Protein AF-A0A2W7QQF4-F1 (afdb_monomer)

Nearest PDB structures (foldseek):
  4f11-assembly1_A  TM=5.436E-01  e=3.185E+00  Homo sapiens
  4mrm-assembly1_B  TM=5.425E-01  e=3.978E+00  Homo sapiens
  7c7q-assembly1_B  TM=5.116E-01  e=3.013E+00  Homo sapiens
  4ms4-assembly1_B  TM=4.215E-01  e=3.185E+00  Homo sapiens
  4f12-assembly1_A  TM=4.290E-01  e=4.699E+00  Homo sapiens

Secondary structure (DSSP, 8-state):
-----EEEEEEEES-------SSPPPEEEEETTEEEEE--SS-----TT-EEEEEEEEETTEEEEEEEEETTTTEEEE-TT-GGGGGTS-------

Sequence (96 aa):
MSVKVSTLDGRAKGVHQSQSASGGKPLAFRIGKTPVSISLDRPIIIEEDDMVVVAGGMNNGVFQARAYRNNTRDVWDAGSGWSLVLLAIPLIPLFG

pLDDT: mean 79.25, std 17.05, range [36.69, 95.19]

Foldseek 3Di:
DDFPKDKDWAWWAPWDAFADDPVTDWTWTDGVPAIETEDAPDHDDHDGRFTKMFMADDDPRHGYGQWMAGPVVRDIDGHPPCPVVVVVPDPPPPPD

Mean predicted aligned error: 7.5 Å

Structure (mmCIF, N/CA/C/O backbone):
data_AF-A0A2W7QQF4-F1
#
_entry.id   AF-A0A2W7QQF4-F1
#
loop_
_atom_site.group_PDB
_atom_site.id
_atom_site.type_symbol
_atom_site.label_atom_id
_atom_site.label_alt_id
_atom_site.label_comp_id
_atom_site.label_asym_id
_atom_site.label_entity_id
_atom_site.label_seq_id
_atom_site.pdbx_PDB_ins_code
_atom_site.Cartn_x
_atom_site.Cartn_y
_atom_site.Cartn_z
_atom_site.occupancy
_atom_site.B_iso_or_equiv
_atom_site.auth_seq_id
_atom_site.auth_comp_id
_atom_site.auth_asym_id
_atom_site.auth_atom_id
_atom_site.pdbx_PDB_model_num
ATOM 1 N N . MET A 1 1 ? 21.023 -3.446 14.932 1.00 39.56 1 MET A N 1
ATOM 2 C CA . MET A 1 1 ? 19.718 -2.777 15.131 1.00 39.56 1 MET A CA 1
ATOM 3 C C . MET A 1 1 ? 18.699 -3.539 14.294 1.00 39.56 1 MET A C 1
ATOM 5 O O . MET A 1 1 ? 18.809 -3.507 13.077 1.00 39.56 1 MET A O 1
ATOM 9 N N . SER A 1 2 ? 17.810 -4.325 14.906 1.00 46.25 2 SER A N 1
ATOM 10 C CA . SER A 1 2 ? 16.847 -5.145 14.154 1.00 46.25 2 SER A CA 1
ATOM 11 C C . SER A 1 2 ? 15.664 -4.285 13.718 1.00 46.25 2 SER A C 1
ATOM 13 O O . SER A 1 2 ? 14.925 -3.780 14.560 1.00 46.25 2 SER A O 1
ATOM 15 N N . VAL A 1 3 ? 15.487 -4.095 12.410 1.00 52.22 3 VAL A N 1
ATOM 16 C CA . VAL A 1 3 ? 14.285 -3.454 11.863 1.00 52.22 3 VAL A CA 1
ATOM 17 C C . VAL A 1 3 ? 13.138 -4.451 12.003 1.00 52.22 3 VAL A C 1
ATOM 19 O O . VAL A 1 3 ? 13.119 -5.474 11.325 1.00 52.22 3 VAL A O 1
ATOM 22 N N . LYS A 1 4 ? 12.189 -4.186 12.907 1.00 66.50 4 LYS A N 1
ATOM 23 C CA . LYS A 1 4 ? 10.966 -4.989 13.010 1.00 66.50 4 LYS A CA 1
ATOM 24 C C . LYS A 1 4 ? 10.065 -4.639 11.827 1.00 66.50 4 LYS A C 1
ATOM 26 O O . LYS A 1 4 ? 9.319 -3.665 11.878 1.00 66.50 4 LYS A O 1
ATOM 31 N N . VAL A 1 5 ? 10.185 -5.403 10.746 1.00 72.38 5 VAL A N 1
ATOM 32 C CA . VAL A 1 5 ? 9.316 -5.279 9.571 1.00 72.38 5 VAL A CA 1
ATOM 33 C C . VAL A 1 5 ? 7.934 -5.812 9.938 1.00 72.38 5 VAL A C 1
ATOM 35 O O . VAL A 1 5 ? 7.813 -6.917 10.458 1.00 72.38 5 VAL A O 1
ATOM 38 N N . SER A 1 6 ? 6.902 -5.006 9.705 1.00 84.56 6 SER A N 1
ATOM 39 C CA . SER A 1 6 ? 5.498 -5.400 9.851 1.00 84.56 6 SER A CA 1
ATOM 40 C C . SER A 1 6 ? 4.806 -5.304 8.497 1.00 84.56 6 SER A C 1
ATOM 42 O O . SER A 1 6 ? 5.215 -4.503 7.651 1.00 84.56 6 SER A O 1
ATOM 44 N N . THR A 1 7 ? 3.758 -6.094 8.297 1.00 86.69 7 THR A N 1
ATOM 45 C CA . THR A 1 7 ? 2.887 -6.018 7.121 1.00 86.69 7 THR A CA 1
ATOM 46 C C . THR A 1 7 ? 1.500 -5.528 7.518 1.00 86.69 7 THR A C 1
ATOM 48 O O . THR A 1 7 ? 1.074 -5.691 8.662 1.00 86.69 7 THR A O 1
ATOM 51 N N . LEU A 1 8 ? 0.813 -4.897 6.572 1.00 87.19 8 LEU A N 1
ATOM 52 C CA . LEU A 1 8 ? -0.583 -4.502 6.688 1.00 87.19 8 LEU A CA 1
ATOM 53 C C . LEU A 1 8 ? -1.268 -4.801 5.356 1.00 87.19 8 LEU A C 1
ATOM 55 O O . LEU A 1 8 ? -0.763 -4.404 4.307 1.00 87.19 8 LEU A O 1
ATOM 59 N N . ASP A 1 9 ? -2.399 -5.491 5.399 1.00 90.62 9 ASP A N 1
ATOM 60 C CA . ASP A 1 9 ? -3.150 -5.915 4.223 1.00 90.62 9 ASP A CA 1
ATOM 61 C C . ASP A 1 9 ? -4.627 -5.530 4.315 1.00 90.62 9 ASP A C 1
ATOM 63 O O . ASP A 1 9 ? -5.203 -5.394 5.397 1.00 90.62 9 ASP A O 1
ATOM 67 N N . GLY A 1 10 ? -5.235 -5.302 3.155 1.00 91.94 10 GLY A N 1
ATOM 68 C CA . GLY A 1 10 ? -6.662 -5.049 3.029 1.00 91.94 10 GLY A CA 1
ATOM 69 C C . GLY A 1 10 ? -6.986 -4.141 1.852 1.00 91.94 10 GLY A C 1
ATOM 70 O O . GLY A 1 10 ? -6.167 -3.925 0.959 1.00 91.94 10 GLY A O 1
ATOM 71 N N . ARG A 1 11 ? -8.211 -3.611 1.846 1.00 92.50 11 ARG A N 1
ATOM 72 C CA . ARG A 1 11 ? -8.673 -2.714 0.784 1.00 92.50 11 ARG A CA 1
ATOM 73 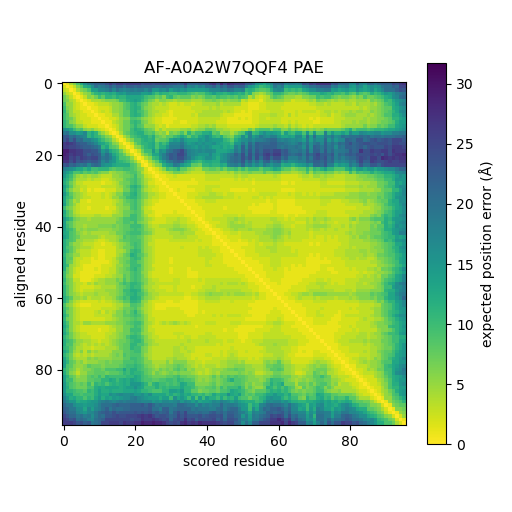C C . ARG A 1 11 ? -8.253 -1.276 1.033 1.00 92.50 11 ARG A C 1
ATOM 75 O O . ARG A 1 11 ? -8.463 -0.751 2.131 1.00 92.50 11 ARG A O 1
ATOM 82 N N . ALA A 1 12 ? -7.713 -0.647 -0.003 1.00 90.81 12 ALA A N 1
ATOM 83 C CA . ALA A 1 12 ? -7.387 0.767 0.005 1.00 90.81 12 ALA A CA 1
ATOM 84 C C . ALA A 1 12 ? -8.660 1.629 0.058 1.00 90.81 12 ALA A C 1
ATOM 86 O O . ALA A 1 12 ? -9.637 1.382 -0.651 1.00 90.81 12 ALA A O 1
ATOM 87 N N . LYS A 1 13 ? -8.651 2.660 0.907 1.00 92.62 13 LYS A N 1
ATOM 88 C CA . LYS A 1 13 ? -9.738 3.637 1.057 1.00 92.62 13 LYS A CA 1
ATOM 89 C C . LYS A 1 13 ? -9.207 5.064 1.108 1.00 92.62 13 LYS A C 1
ATOM 91 O O . LYS A 1 13 ? -8.126 5.301 1.649 1.00 92.62 13 LYS A O 1
ATOM 96 N N . GLY A 1 14 ? -9.997 6.009 0.590 1.00 84.31 14 GLY A N 1
ATOM 97 C CA . GLY A 1 14 ? -9.672 7.441 0.607 1.00 84.31 14 GLY A CA 1
ATOM 98 C C . GLY A 1 14 ? -8.405 7.776 -0.178 1.00 84.31 14 GLY A C 1
ATOM 99 O O . GLY A 1 14 ? -7.577 8.552 0.294 1.00 84.31 14 GLY A O 1
ATOM 100 N N . VAL A 1 15 ? -8.211 7.126 -1.329 1.00 76.56 15 VAL A N 1
ATOM 101 C CA . VAL A 1 15 ? -7.001 7.298 -2.132 1.00 76.56 15 VAL A CA 1
ATOM 102 C C . VAL A 1 15 ? -7.066 8.624 -2.885 1.00 76.56 15 VAL A C 1
ATOM 104 O O . VAL A 1 15 ? -7.916 8.819 -3.749 1.00 76.56 15 VAL A O 1
ATOM 107 N N . HIS A 1 16 ? -6.134 9.526 -2.588 1.00 64.25 16 HIS A N 1
ATOM 108 C CA . HIS A 1 16 ? -5.898 10.726 -3.386 1.00 64.25 16 HIS A CA 1
ATOM 109 C C . HIS A 1 16 ? -4.687 10.449 -4.285 1.00 64.25 16 HIS A C 1
ATOM 111 O O . HIS A 1 16 ? -3.562 10.410 -3.793 1.00 64.25 16 HIS A O 1
ATOM 117 N N . GLN A 1 17 ? -4.910 10.184 -5.577 1.00 55.09 17 GLN A N 1
ATOM 118 C CA . GLN A 1 17 ? -3.848 9.823 -6.528 1.00 55.09 17 GLN A CA 1
ATOM 119 C C . GLN A 1 17 ? -2.677 10.821 -6.481 1.00 55.09 17 GLN A C 1
ATOM 121 O O . GLN A 1 17 ? -2.853 12.011 -6.735 1.00 55.09 17 GLN A O 1
ATOM 126 N N . SER A 1 18 ? -1.464 10.327 -6.223 1.00 51.88 18 SER A N 1
ATOM 127 C CA . SER A 1 18 ? -0.224 11.061 -6.478 1.00 51.88 18 SER A CA 1
ATOM 128 C C . SER A 1 18 ? 0.443 10.487 -7.727 1.00 51.88 18 SER A C 1
ATOM 130 O O . SER A 1 18 ? 1.091 9.442 -7.675 1.00 51.88 18 SER A O 1
ATOM 132 N N . GLN A 1 19 ? 0.291 11.166 -8.863 1.00 48.69 19 GLN A N 1
ATOM 133 C CA . GLN A 1 19 ? 1.144 10.928 -10.028 1.00 48.69 19 GLN A CA 1
ATOM 134 C C . GLN A 1 19 ? 2.558 11.414 -9.671 1.00 48.69 19 GLN A C 1
ATOM 136 O O . GLN A 1 19 ? 2.752 12.586 -9.353 1.00 48.69 19 GLN A O 1
ATOM 141 N N . SER A 1 20 ? 3.533 10.504 -9.625 1.00 46.81 20 SER A N 1
ATOM 142 C CA . SER A 1 20 ? 4.900 10.844 -9.218 1.00 46.81 20 SER A CA 1
ATOM 143 C C . SER A 1 20 ? 5.588 11.666 -10.309 1.00 46.81 20 SER A C 1
ATOM 145 O O . SER A 1 20 ? 5.818 11.179 -11.414 1.00 46.81 20 SER A O 1
ATOM 147 N N . ALA A 1 21 ? 5.933 12.909 -9.979 1.00 38.31 21 ALA A N 1
ATOM 148 C CA . ALA A 1 21 ? 6.998 13.650 -10.635 1.00 38.31 21 ALA A CA 1
ATOM 149 C C . ALA A 1 21 ? 8.140 13.794 -9.620 1.00 38.31 21 ALA A C 1
ATOM 151 O O . ALA A 1 21 ? 7.898 14.084 -8.447 1.00 38.31 21 ALA A O 1
ATOM 152 N N . SER A 1 22 ? 9.362 13.526 -10.080 1.00 41.50 22 SER A N 1
ATOM 153 C CA . SER A 1 22 ? 10.647 13.616 -9.370 1.00 41.50 22 SER A CA 1
ATOM 154 C C . SER A 1 22 ? 10.631 14.553 -8.148 1.00 41.50 22 SER A C 1
ATOM 156 O O . SER A 1 22 ? 10.547 15.771 -8.303 1.00 41.50 22 SER A O 1
ATOM 158 N N . GLY A 1 23 ? 10.715 13.973 -6.943 1.00 52.50 23 GLY A N 1
ATOM 159 C CA . GLY A 1 23 ? 10.545 14.671 -5.653 1.00 52.50 23 GLY A CA 1
ATOM 160 C C . GLY A 1 23 ? 9.253 14.315 -4.894 1.00 52.50 23 GLY A C 1
ATOM 161 O O . GLY A 1 23 ? 8.830 15.072 -4.022 1.00 52.50 23 GLY A O 1
ATOM 162 N N . GLY A 1 24 ? 8.616 13.194 -5.256 1.00 55.31 24 GLY A N 1
ATOM 163 C CA . GLY A 1 24 ? 7.232 12.831 -4.940 1.00 55.31 24 GLY A CA 1
ATOM 164 C C . GLY A 1 24 ? 6.823 12.943 -3.470 1.00 55.31 24 GLY A C 1
ATOM 165 O O . GLY A 1 24 ? 7.429 12.356 -2.574 1.00 55.31 24 GLY A O 1
ATOM 166 N N . LYS A 1 25 ? 5.726 13.672 -3.236 1.00 66.75 25 LYS A N 1
ATOM 167 C CA . LYS A 1 25 ? 4.992 13.642 -1.966 1.00 66.75 25 LYS A CA 1
ATOM 168 C C . LYS A 1 25 ? 4.545 12.200 -1.680 1.00 66.75 25 LYS A C 1
ATOM 170 O O . LYS A 1 25 ? 4.125 11.524 -2.620 1.00 66.75 25 LYS A O 1
ATOM 175 N N . PRO A 1 26 ? 4.596 11.737 -0.420 1.00 78.69 26 PRO A N 1
ATOM 176 C CA . PRO A 1 26 ? 4.098 10.412 -0.074 1.00 78.69 26 PRO A CA 1
ATOM 177 C C . PRO A 1 26 ? 2.619 10.278 -0.456 1.00 78.69 26 PRO A C 1
ATOM 179 O O . PRO A 1 26 ? 1.820 11.180 -0.187 1.00 78.69 26 PRO A O 1
ATOM 182 N N . LEU A 1 27 ? 2.259 9.147 -1.062 1.00 86.69 27 LEU A N 1
AT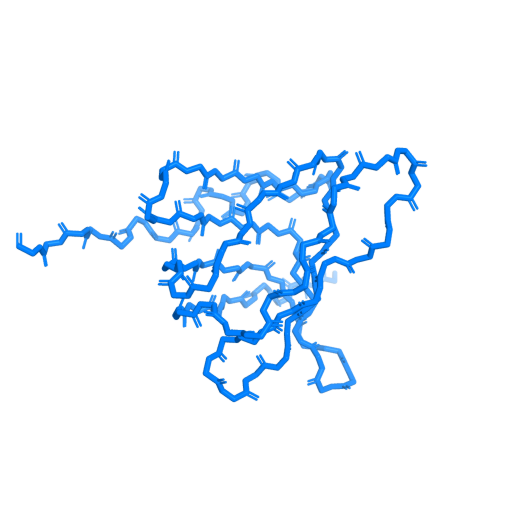OM 183 C CA . LEU A 1 27 ? 0.869 8.776 -1.301 1.00 86.69 27 LEU A CA 1
ATOM 184 C C . LEU A 1 27 ? 0.250 8.378 0.039 1.00 86.69 27 LEU A C 1
ATOM 186 O O . LEU A 1 27 ? 0.783 7.519 0.745 1.00 86.69 27 LEU A O 1
ATOM 190 N N . ALA A 1 28 ? -0.885 8.982 0.378 1.00 90.69 28 ALA A N 1
ATOM 191 C CA . ALA A 1 28 ? -1.621 8.679 1.596 1.00 90.69 28 ALA A CA 1
ATOM 192 C C . ALA A 1 28 ? -2.957 8.003 1.272 1.00 90.69 28 ALA A C 1
ATOM 194 O O . ALA A 1 28 ? -3.682 8.430 0.375 1.00 90.69 28 ALA A O 1
ATOM 195 N N . PHE A 1 29 ? -3.279 6.952 2.018 1.00 92.81 29 PHE A N 1
ATOM 196 C CA . PHE A 1 29 ? -4.543 6.220 1.929 1.00 92.81 29 PHE A CA 1
ATOM 197 C C . PHE A 1 29 ? -4.818 5.495 3.251 1.00 92.81 29 PHE A C 1
ATOM 199 O O . PHE A 1 29 ? -4.092 5.667 4.232 1.00 92.81 29 PHE A O 1
ATOM 206 N N . ARG A 1 30 ? -5.882 4.695 3.323 1.00 94.50 30 ARG A N 1
ATOM 207 C CA . ARG A 1 30 ? -6.197 3.872 4.499 1.00 94.50 30 ARG A CA 1
ATOM 208 C C . ARG A 1 30 ? -6.336 2.406 4.124 1.00 94.50 30 ARG A C 1
ATOM 210 O O . ARG A 1 30 ? -6.893 2.099 3.076 1.00 94.50 30 ARG A O 1
ATOM 217 N N . ILE A 1 31 ? -5.902 1.526 5.021 1.00 94.00 31 ILE A N 1
ATOM 218 C CA . ILE A 1 31 ? -6.257 0.103 5.021 1.00 94.00 31 ILE A CA 1
ATOM 219 C C . ILE A 1 31 ? -7.047 -0.154 6.302 1.00 94.00 31 ILE A C 1
ATOM 221 O O . ILE A 1 31 ? -6.536 0.017 7.414 1.00 94.00 31 ILE A O 1
ATOM 225 N N . GLY A 1 32 ? -8.331 -0.484 6.158 1.00 91.56 32 GLY A N 1
ATOM 226 C CA . GLY A 1 32 ? -9.259 -0.501 7.288 1.00 91.56 32 GLY A CA 1
ATOM 227 C C . GLY A 1 32 ? -9.276 0.852 8.014 1.00 91.56 32 GLY A C 1
ATOM 228 O O . GLY A 1 32 ? -9.542 1.897 7.419 1.00 91.56 32 GLY A O 1
ATOM 229 N N . LYS A 1 33 ? -8.969 0.853 9.316 1.00 92.88 33 LYS A N 1
ATOM 230 C CA . LYS A 1 33 ? -8.884 2.084 10.125 1.00 92.88 33 LYS A CA 1
ATOM 231 C C . LYS A 1 33 ? -7.482 2.698 10.155 1.00 92.88 33 LYS A C 1
ATOM 233 O O . LYS A 1 33 ? -7.343 3.795 10.691 1.00 92.88 33 LYS A O 1
ATOM 238 N N . THR A 1 34 ? -6.476 2.053 9.575 1.00 95.00 34 THR A N 1
ATOM 239 C CA . THR A 1 34 ? -5.076 2.471 9.681 1.00 95.00 34 THR A CA 1
ATOM 240 C C . THR A 1 34 ? -4.711 3.424 8.544 1.00 95.00 34 THR A C 1
ATOM 242 O O . THR A 1 34 ? -4.836 3.035 7.381 1.00 95.00 34 THR A O 1
ATOM 245 N N . PRO A 1 35 ? -4.266 4.660 8.832 1.00 95.19 35 PRO A N 1
ATOM 246 C CA . PRO A 1 35 ? -3.704 5.530 7.810 1.00 95.19 35 PRO A CA 1
ATOM 247 C C . PRO A 1 35 ? -2.336 5.001 7.368 1.00 95.19 35 PRO A C 1
ATOM 249 O O . PRO A 1 35 ? -1.495 4.635 8.192 1.00 95.19 35 PRO A O 1
ATOM 252 N N . VAL A 1 36 ? -2.123 4.976 6.060 1.00 93.94 36 VAL A N 1
ATOM 253 C CA . VAL A 1 36 ? -0.912 4.499 5.399 1.00 93.94 36 VAL A CA 1
ATOM 254 C C . VAL A 1 36 ? -0.321 5.645 4.596 1.00 93.94 36 VAL A C 1
ATOM 256 O O . VAL A 1 36 ? -1.035 6.350 3.887 1.00 93.94 36 VAL A O 1
ATOM 259 N N . SER A 1 37 ? 0.989 5.816 4.715 1.00 93.12 37 SER A N 1
ATOM 260 C CA . SER A 1 37 ? 1.793 6.725 3.907 1.00 93.12 37 SER A CA 1
ATOM 261 C C . SER A 1 37 ? 2.854 5.892 3.206 1.00 93.12 37 SER A C 1
ATOM 263 O O . SER A 1 37 ? 3.606 5.173 3.865 1.00 93.12 37 SER A O 1
ATOM 265 N N . ILE A 1 38 ? 2.896 5.956 1.879 1.00 89.50 38 ILE A N 1
ATOM 266 C CA . ILE A 1 38 ? 3.860 5.222 1.068 1.00 89.50 38 ILE A CA 1
ATOM 267 C C . ILE A 1 38 ? 4.669 6.181 0.201 1.00 89.50 38 ILE A C 1
ATOM 269 O O . ILE A 1 38 ? 4.128 7.073 -0.450 1.00 89.50 38 ILE A O 1
ATOM 273 N N . SER A 1 39 ? 5.984 5.991 0.205 1.00 85.12 39 SER A N 1
ATOM 274 C CA . SER A 1 39 ? 6.915 6.726 -0.644 1.00 85.12 39 SER A CA 1
ATOM 275 C C . SER A 1 39 ? 7.893 5.735 -1.255 1.00 85.12 39 SER A C 1
ATOM 277 O O . SER A 1 39 ? 8.626 5.066 -0.523 1.00 85.12 39 SER A O 1
ATOM 279 N N . LEU A 1 40 ? 7.845 5.600 -2.579 1.00 85.12 40 LEU A N 1
ATOM 280 C CA . LEU A 1 40 ? 8.695 4.705 -3.362 1.00 85.12 40 LEU A CA 1
ATOM 281 C C . LEU A 1 40 ? 9.413 5.500 -4.449 1.00 85.12 40 LEU A C 1
ATOM 283 O O . LEU A 1 40 ? 8.969 6.577 -4.848 1.00 85.12 40 LEU A O 1
ATOM 287 N N . ASP A 1 41 ? 10.502 4.927 -4.954 1.00 82.56 41 ASP A N 1
ATOM 288 C CA . ASP A 1 41 ? 11.357 5.575 -5.950 1.00 82.56 41 ASP A CA 1
ATOM 289 C C . ASP A 1 41 ? 10.669 5.706 -7.319 1.00 82.56 41 ASP A C 1
ATOM 291 O O . ASP A 1 41 ? 10.988 6.604 -8.100 1.00 82.56 41 ASP A O 1
ATOM 295 N N . ARG A 1 42 ? 9.704 4.826 -7.612 1.00 80.56 42 ARG A N 1
ATOM 296 C CA . ARG A 1 42 ? 8.923 4.841 -8.851 1.00 80.56 42 ARG A CA 1
ATOM 297 C C . ARG A 1 42 ? 7.472 5.253 -8.595 1.00 80.56 42 ARG A C 1
ATOM 299 O O . ARG A 1 42 ? 6.944 5.011 -7.507 1.00 80.56 42 ARG A O 1
ATOM 306 N N . PRO A 1 43 ? 6.808 5.859 -9.597 1.00 79.50 43 PRO A N 1
ATOM 307 C CA . PRO A 1 43 ? 5.372 6.091 -9.545 1.00 79.50 43 PRO A CA 1
ATOM 308 C C . PRO A 1 43 ? 4.607 4.789 -9.294 1.00 79.50 43 PRO A C 1
ATOM 310 O O . PRO A 1 43 ? 4.909 3.760 -9.896 1.00 79.50 43 PRO A O 1
ATOM 313 N N . ILE A 1 44 ? 3.573 4.866 -8.460 1.00 83.75 44 ILE A N 1
ATOM 314 C CA . ILE A 1 44 ? 2.638 3.768 -8.216 1.00 83.75 44 ILE A CA 1
ATOM 315 C C . ILE A 1 44 ? 1.209 4.265 -8.366 1.00 83.75 44 ILE A C 1
ATOM 317 O O . ILE A 1 44 ? 0.927 5.442 -8.133 1.00 83.75 44 ILE A O 1
ATOM 321 N N . ILE A 1 45 ? 0.303 3.360 -8.727 1.00 84.94 45 ILE A N 1
ATOM 322 C CA . ILE A 1 45 ? -1.124 3.657 -8.816 1.00 84.94 45 ILE A CA 1
ATOM 323 C C . ILE A 1 45 ? -1.866 2.675 -7.917 1.00 84.94 45 ILE A C 1
ATOM 325 O O . ILE A 1 45 ? -1.835 1.464 -8.140 1.00 84.94 45 ILE A O 1
ATOM 329 N N . ILE A 1 46 ? -2.546 3.224 -6.919 1.00 88.88 46 ILE A N 1
ATOM 330 C CA . ILE A 1 46 ? -3.493 2.520 -6.059 1.00 88.88 46 ILE A CA 1
ATOM 331 C C . ILE A 1 46 ? -4.843 3.189 -6.292 1.00 88.88 46 ILE A C 1
ATOM 333 O O . ILE A 1 46 ? -4.919 4.418 -6.335 1.00 88.88 46 ILE A O 1
ATOM 337 N N . GLU A 1 47 ? -5.886 2.400 -6.477 1.00 89.94 47 GLU A N 1
ATOM 338 C CA . GLU A 1 47 ? -7.261 2.879 -6.548 1.00 89.94 47 GLU A CA 1
ATOM 339 C C . GLU A 1 47 ? -8.047 2.487 -5.304 1.00 89.94 47 GLU A C 1
ATOM 341 O O . GLU A 1 47 ? -7.616 1.673 -4.485 1.00 89.94 47 GLU A O 1
ATOM 346 N N . GLU A 1 48 ? -9.196 3.133 -5.123 1.00 91.00 48 GLU A N 1
ATOM 347 C CA . GLU A 1 48 ? -10.113 2.725 -4.072 1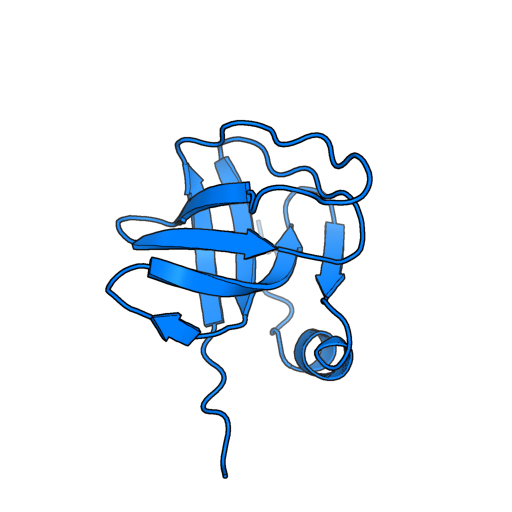.00 91.00 48 GLU A CA 1
ATOM 348 C C . GLU A 1 48 ? -10.553 1.271 -4.289 1.00 91.00 48 GLU A C 1
ATOM 350 O O . GLU A 1 48 ? -10.762 0.832 -5.415 1.00 91.00 48 GLU A O 1
ATOM 355 N N . ASP A 1 49 ? -10.669 0.529 -3.188 1.00 91.81 49 ASP A N 1
ATOM 356 C CA . ASP A 1 49 ? -10.999 -0.896 -3.148 1.00 91.81 49 ASP A CA 1
ATOM 357 C C . ASP A 1 49 ? -9.941 -1.864 -3.699 1.00 91.81 49 ASP A C 1
ATOM 359 O O . ASP A 1 49 ? -10.139 -3.078 -3.583 1.00 91.81 49 ASP A O 1
ATOM 363 N N . ASP A 1 50 ? -8.784 -1.378 -4.164 1.00 92.19 50 ASP A N 1
ATOM 364 C CA . ASP A 1 50 ? -7.653 -2.250 -4.487 1.00 92.19 50 ASP A CA 1
ATOM 365 C C . ASP A 1 50 ? -7.226 -3.074 -3.266 1.00 92.19 50 ASP A C 1
ATOM 367 O O . ASP A 1 50 ? -7.066 -2.549 -2.157 1.00 92.19 50 ASP A O 1
ATOM 371 N N . MET A 1 51 ? -7.004 -4.375 -3.476 1.00 93.38 51 MET A N 1
ATOM 372 C CA . MET A 1 51 ? -6.435 -5.255 -2.463 1.00 93.38 51 MET A CA 1
ATOM 373 C C . MET A 1 51 ? -4.927 -5.065 -2.429 1.00 93.38 51 MET A C 1
ATOM 375 O O . MET A 1 51 ? -4.211 -5.481 -3.340 1.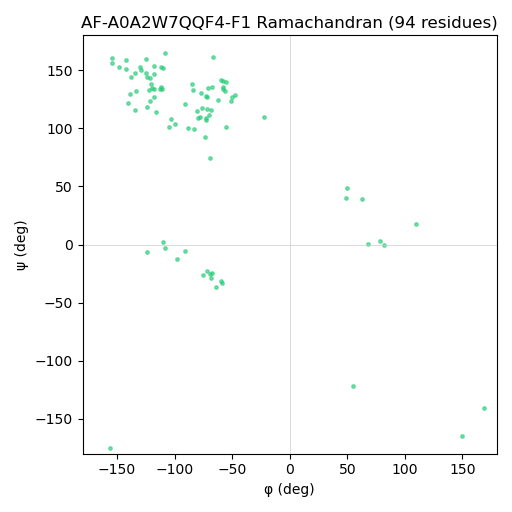00 93.38 51 MET A O 1
ATOM 379 N N . VAL A 1 52 ? -4.443 -4.446 -1.361 1.00 91.81 52 VAL A N 1
ATOM 380 C CA . VAL A 1 52 ? -3.040 -4.080 -1.206 1.00 91.81 52 VAL A CA 1
ATOM 381 C C . VAL A 1 52 ? -2.443 -4.721 0.033 1.00 91.81 52 VAL A C 1
ATOM 383 O O . VAL A 1 52 ? -3.087 -4.827 1.075 1.00 91.81 52 VAL A O 1
ATOM 386 N N . VAL A 1 53 ? -1.179 -5.112 -0.083 1.00 92.19 53 VAL A N 1
ATOM 387 C CA . VAL A 1 53 ? -0.325 -5.484 1.041 1.00 92.19 53 VAL A CA 1
ATOM 388 C C . VAL A 1 53 ? 0.838 -4.511 1.068 1.00 92.19 53 VAL A C 1
ATOM 390 O O . VAL A 1 53 ? 1.521 -4.327 0.063 1.00 92.19 53 VAL A O 1
ATOM 393 N N . VAL A 1 54 ? 1.079 -3.883 2.211 1.00 91.62 54 VAL A N 1
ATOM 394 C CA . VAL A 1 54 ? 2.214 -2.984 2.418 1.00 91.62 54 VAL A CA 1
ATOM 395 C C . VAL A 1 54 ? 3.130 -3.519 3.505 1.00 91.62 54 VAL A C 1
ATOM 397 O O . VAL A 1 54 ? 2.674 -4.126 4.472 1.00 91.62 54 VAL A O 1
ATOM 400 N N . ALA A 1 55 ? 4.429 -3.267 3.364 1.00 90.56 55 ALA A N 1
ATOM 401 C CA . ALA A 1 55 ? 5.429 -3.605 4.369 1.00 90.56 55 ALA A CA 1
ATOM 402 C C . ALA A 1 55 ? 6.171 -2.3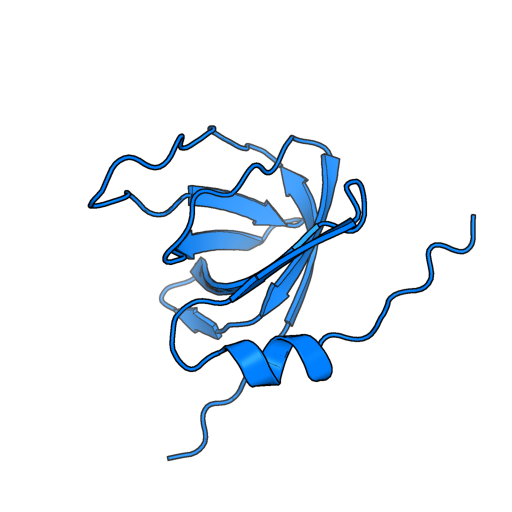52 4.839 1.00 90.56 55 ALA A C 1
ATOM 404 O O . ALA A 1 55 ? 6.524 -1.471 4.047 1.00 90.56 55 ALA A O 1
ATOM 405 N N . GLY A 1 56 ? 6.400 -2.266 6.147 1.00 90.62 56 GLY A N 1
ATOM 406 C CA . GLY A 1 56 ? 6.980 -1.086 6.771 1.00 90.62 56 GLY A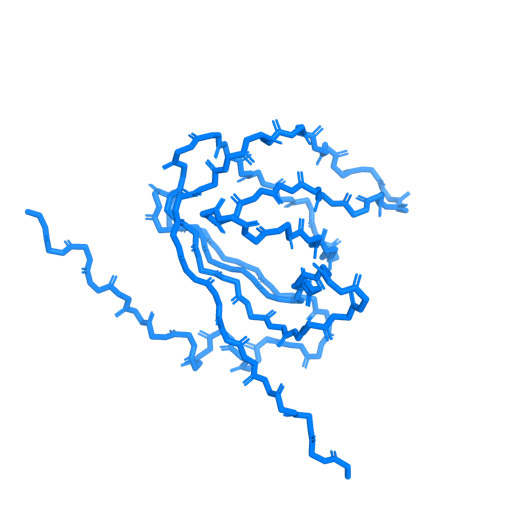 CA 1
ATOM 407 C C . GLY A 1 56 ? 6.885 -1.118 8.290 1.00 90.62 56 GLY A C 1
ATOM 408 O O . GLY A 1 56 ? 7.079 -2.164 8.914 1.00 90.62 56 GLY A O 1
ATOM 409 N N . GLY A 1 57 ? 6.602 0.040 8.886 1.00 91.12 57 GLY A N 1
ATOM 410 C CA . GLY A 1 57 ? 6.479 0.184 10.334 1.00 91.12 57 GLY A CA 1
ATOM 411 C C . GLY A 1 57 ? 5.582 1.345 10.750 1.00 91.12 57 GLY A C 1
ATOM 412 O O . GLY A 1 57 ? 5.386 2.305 10.005 1.00 91.12 57 GLY A O 1
ATOM 413 N N . MET A 1 58 ? 5.036 1.253 11.962 1.00 92.50 58 MET A N 1
ATOM 414 C CA . MET A 1 58 ? 4.204 2.305 12.545 1.00 92.50 58 M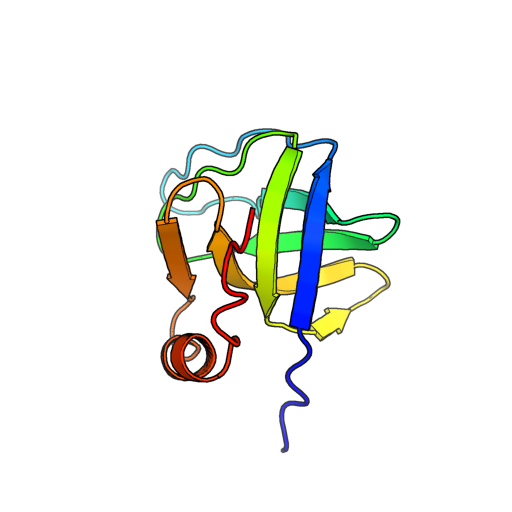ET A CA 1
ATOM 415 C C . MET A 1 58 ? 5.075 3.461 13.050 1.00 92.50 58 MET A C 1
ATOM 417 O O . MET A 1 58 ? 6.025 3.235 13.797 1.00 92.50 58 MET A O 1
ATOM 421 N N . ASN A 1 59 ? 4.733 4.695 12.684 1.00 90.94 59 ASN A N 1
ATOM 422 C CA . ASN A 1 59 ? 5.377 5.904 13.189 1.00 90.94 59 ASN A CA 1
ATOM 423 C C . ASN A 1 59 ? 4.322 6.994 13.423 1.00 90.94 59 ASN A C 1
ATOM 425 O O . ASN A 1 59 ? 3.596 7.354 12.498 1.00 90.94 59 ASN A O 1
ATOM 429 N N . ASN A 1 60 ? 4.220 7.502 14.656 1.00 90.75 60 ASN A N 1
ATOM 430 C CA . ASN A 1 60 ? 3.259 8.541 15.055 1.00 90.75 60 ASN A CA 1
ATOM 431 C C . ASN A 1 60 ? 1.806 8.259 14.612 1.00 90.75 60 ASN A C 1
ATOM 433 O O . ASN A 1 60 ? 1.094 9.154 14.167 1.00 90.75 60 ASN A O 1
ATOM 437 N N . GLY A 1 61 ? 1.370 6.997 14.705 1.00 92.06 61 GLY A N 1
ATOM 438 C CA . GLY A 1 61 ? 0.010 6.577 14.340 1.00 92.06 61 GLY A CA 1
ATOM 439 C C . GLY A 1 61 ? -0.249 6.404 12.838 1.00 92.06 61 GLY A C 1
ATOM 440 O O . GLY A 1 61 ? -1.374 6.080 12.464 1.00 92.06 61 GLY A O 1
ATOM 441 N N . VAL A 1 62 ? 0.768 6.579 11.987 1.00 93.62 62 VAL A N 1
ATOM 442 C CA . VAL A 1 62 ? 0.710 6.328 10.540 1.00 93.62 62 VAL A CA 1
ATOM 443 C C . VAL A 1 62 ? 1.608 5.149 10.186 1.00 93.62 62 VAL A C 1
ATOM 445 O O . VAL A 1 62 ? 2.760 5.070 10.619 1.00 93.62 62 VAL A O 1
ATOM 448 N N . PHE A 1 63 ? 1.097 4.230 9.374 1.00 93.88 63 PHE A N 1
ATOM 449 C CA . PHE A 1 63 ? 1.896 3.135 8.845 1.00 93.88 63 PHE A CA 1
ATOM 450 C C . PHE A 1 63 ? 2.756 3.648 7.686 1.00 93.88 63 PHE A C 1
ATOM 452 O O . PHE A 1 63 ? 2.239 3.987 6.621 1.00 93.88 63 PHE A O 1
ATOM 459 N N . GLN A 1 64 ? 4.069 3.729 7.899 1.00 93.06 64 GLN A N 1
ATOM 460 C CA . GLN A 1 64 ? 5.032 4.183 6.899 1.00 93.06 64 GLN A CA 1
ATOM 461 C C . GLN A 1 64 ? 5.489 2.986 6.066 1.00 93.06 64 GLN A C 1
ATOM 463 O O . GLN A 1 64 ? 6.327 2.190 6.502 1.00 93.06 64 GLN A O 1
ATOM 468 N N . ALA A 1 65 ? 4.906 2.849 4.880 1.00 91.81 65 ALA A N 1
ATOM 469 C CA . ALA A 1 65 ? 5.188 1.769 3.952 1.00 91.81 65 ALA A CA 1
ATOM 470 C C . ALA A 1 65 ? 6.415 2.085 3.085 1.00 91.81 65 ALA A C 1
ATOM 472 O O . ALA A 1 65 ? 6.581 3.200 2.588 1.00 91.81 65 ALA A O 1
ATOM 473 N N . ARG A 1 66 ? 7.264 1.072 2.893 1.00 90.12 66 ARG A N 1
ATOM 474 C CA . ARG A 1 66 ? 8.466 1.116 2.040 1.00 90.12 66 ARG A CA 1
ATOM 475 C C . ARG A 1 66 ? 8.485 0.030 0.969 1.00 90.12 66 ARG A C 1
ATOM 477 O O . ARG A 1 66 ? 9.358 0.032 0.110 1.00 90.12 66 ARG A O 1
ATOM 484 N N . ALA A 1 67 ? 7.524 -0.882 1.013 1.00 90.12 67 ALA A N 1
ATOM 485 C CA . ALA A 1 67 ? 7.214 -1.792 -0.073 1.00 90.12 67 ALA A CA 1
ATOM 486 C C . ALA A 1 67 ? 5.701 -1.982 -0.153 1.00 90.12 67 ALA A C 1
ATOM 488 O O . ALA A 1 67 ? 5.008 -1.882 0.867 1.00 90.12 67 ALA A O 1
ATOM 489 N N . TYR A 1 68 ? 5.203 -2.263 -1.352 1.00 90.19 68 TYR A N 1
ATOM 490 C CA . TYR A 1 68 ? 3.814 -2.629 -1.572 1.00 90.19 68 TYR A CA 1
ATOM 491 C C . TYR A 1 68 ? 3.666 -3.708 -2.631 1.00 90.19 68 TYR A C 1
ATOM 493 O O . TYR A 1 68 ? 4.502 -3.878 -3.517 1.00 90.19 68 TYR A O 1
ATOM 501 N N . ARG A 1 69 ? 2.524 -4.372 -2.553 1.00 90.75 69 ARG A N 1
ATOM 502 C CA . ARG A 1 69 ? 1.959 -5.203 -3.595 1.00 90.75 69 ARG A CA 1
ATOM 503 C C . ARG A 1 69 ? 0.490 -4.849 -3.746 1.00 90.75 69 ARG A C 1
ATOM 505 O O . ARG A 1 69 ? -0.233 -4.782 -2.756 1.00 90.75 69 ARG A O 1
ATOM 512 N N . ASN A 1 70 ? 0.057 -4.641 -4.976 1.00 91.88 70 ASN A N 1
ATOM 513 C CA . ASN A 1 70 ? -1.339 -4.531 -5.354 1.00 91.88 70 ASN A CA 1
ATOM 514 C C . ASN A 1 70 ? -1.760 -5.844 -6.017 1.00 91.88 70 ASN A C 1
ATOM 516 O O . ASN A 1 70 ? -1.344 -6.151 -7.132 1.00 91.88 70 ASN A O 1
ATOM 520 N N . ASN A 1 71 ? -2.570 -6.620 -5.303 1.00 89.94 71 ASN A N 1
ATOM 521 C CA . ASN A 1 71 ? -3.052 -7.920 -5.754 1.00 89.94 71 ASN A CA 1
ATOM 522 C C . ASN A 1 71 ? -4.149 -7.792 -6.818 1.00 89.94 71 ASN A C 1
ATOM 524 O O . ASN A 1 71 ? -4.278 -8.688 -7.640 1.00 89.94 71 ASN A O 1
ATOM 528 N N . THR A 1 72 ? -4.912 -6.692 -6.842 1.00 89.62 72 THR A N 1
ATOM 529 C CA . THR A 1 72 ? -5.943 -6.461 -7.871 1.00 89.62 72 THR A CA 1
ATOM 530 C C . THR A 1 72 ? -5.326 -6.322 -9.263 1.00 89.62 72 THR A C 1
ATOM 532 O O . THR A 1 72 ? -5.902 -6.763 -10.252 1.00 89.62 72 THR A O 1
ATOM 535 N N . ARG A 1 73 ? -4.150 -5.694 -9.338 1.00 86.50 73 ARG A N 1
ATOM 536 C CA . ARG A 1 73 ? -3.480 -5.321 -10.594 1.00 86.50 73 ARG A CA 1
ATOM 537 C C . ARG A 1 73 ? -2.242 -6.154 -10.912 1.00 86.50 73 ARG A C 1
ATOM 539 O O . ARG A 1 73 ? -1.622 -5.928 -11.942 1.00 86.50 73 ARG A O 1
ATOM 546 N N . ASP A 1 74 ? -1.875 -7.056 -10.005 1.00 88.69 74 ASP A N 1
ATOM 547 C CA . ASP A 1 74 ? -0.642 -7.847 -10.038 1.00 88.69 74 ASP A CA 1
ATOM 548 C C . ASP A 1 74 ? 0.626 -7.003 -10.270 1.00 88.69 74 ASP A C 1
ATOM 550 O O . ASP A 1 74 ? 1.469 -7.293 -11.115 1.00 88.69 74 ASP A O 1
ATOM 554 N N . VAL A 1 75 ? 0.760 -5.917 -9.502 1.00 88.19 75 VAL A N 1
ATOM 555 C CA . VAL A 1 75 ? 1.952 -5.053 -9.515 1.00 88.19 75 VAL A CA 1
ATOM 556 C C . VAL A 1 75 ? 2.527 -4.910 -8.116 1.00 88.19 75 VAL A C 1
ATOM 558 O O . VAL A 1 75 ? 1.803 -4.904 -7.120 1.00 88.19 75 VAL A O 1
ATOM 561 N N . TRP A 1 76 ? 3.843 -4.769 -8.020 1.00 90.06 76 TRP A N 1
ATOM 562 C CA . TRP A 1 76 ? 4.533 -4.564 -6.752 1.00 90.06 76 TRP A CA 1
ATOM 563 C C . TRP A 1 76 ? 5.770 -3.704 -6.942 1.00 90.06 76 TRP A C 1
ATOM 565 O O . TRP A 1 76 ? 6.385 -3.692 -8.007 1.00 90.06 76 TRP A O 1
ATOM 575 N N . ASP A 1 77 ? 6.147 -2.997 -5.884 1.00 89.31 77 ASP A N 1
ATOM 576 C CA . ASP A 1 77 ? 7.405 -2.267 -5.852 1.00 89.31 77 ASP A CA 1
ATOM 577 C C . ASP A 1 77 ? 7.906 -2.076 -4.419 1.00 89.31 77 ASP A C 1
ATOM 579 O O . ASP A 1 77 ? 7.154 -2.160 -3.444 1.00 89.31 77 ASP A O 1
ATOM 583 N N . ALA A 1 78 ? 9.195 -1.797 -4.294 1.00 88.12 78 ALA A N 1
ATOM 584 C CA . ALA A 1 78 ? 9.850 -1.489 -3.040 1.00 88.12 78 ALA A CA 1
ATOM 585 C C . ALA A 1 78 ? 10.822 -0.329 -3.228 1.00 88.12 78 ALA A C 1
ATOM 587 O O . ALA A 1 78 ? 11.492 -0.220 -4.252 1.00 88.12 78 ALA A O 1
ATOM 588 N N . GLY A 1 79 ? 10.917 0.521 -2.209 1.00 84.94 79 GLY A N 1
ATOM 589 C CA . GLY A 1 79 ? 11.934 1.557 -2.153 1.00 84.94 79 GLY A CA 1
ATOM 590 C C . GLY A 1 79 ? 13.325 0.945 -2.007 1.00 84.94 79 GLY A C 1
ATOM 591 O O . GLY A 1 79 ? 13.485 -0.208 -1.584 1.00 84.94 79 GLY A O 1
ATOM 592 N N . SER A 1 80 ? 14.347 1.732 -2.328 1.00 83.19 80 SER A N 1
ATOM 593 C CA . SER A 1 80 ? 15.745 1.322 -2.226 1.00 83.19 80 SER A CA 1
ATOM 594 C C . SER A 1 80 ? 16.079 0.649 -0.882 1.00 83.19 80 SER A C 1
ATOM 596 O O . SER A 1 80 ? 15.760 1.149 0.200 1.00 83.19 80 SER A O 1
ATOM 598 N N . GLY A 1 81 ? 16.698 -0.534 -0.953 1.00 82.75 81 GLY A N 1
ATOM 599 C CA . GLY A 1 81 ? 17.053 -1.359 0.209 1.00 82.75 81 GLY A CA 1
ATOM 600 C C . GLY A 1 81 ? 15.925 -2.235 0.776 1.00 82.75 81 GLY A C 1
ATOM 601 O O . GLY A 1 81 ? 16.174 -2.979 1.722 1.00 82.75 81 GLY A O 1
ATOM 602 N N . TRP A 1 82 ? 14.711 -2.193 0.209 1.00 83.56 82 TRP A N 1
ATOM 603 C CA . TRP A 1 82 ? 13.553 -2.986 0.662 1.00 83.56 82 TRP A CA 1
ATOM 604 C C . TRP A 1 82 ? 13.134 -4.098 -0.307 1.00 83.56 82 TRP A C 1
ATOM 606 O O . TRP A 1 82 ? 12.196 -4.837 -0.016 1.00 83.56 82 TRP A O 1
ATOM 616 N N . SER A 1 83 ? 13.846 -4.293 -1.419 1.00 78.94 83 SER A N 1
ATOM 617 C CA . SER A 1 83 ? 13.485 -5.281 -2.448 1.00 78.94 83 SER A CA 1
ATOM 618 C C . SER A 1 83 ? 13.408 -6.719 -1.923 1.00 78.94 83 SER A C 1
ATOM 620 O O . SER A 1 83 ? 12.559 -7.483 -2.365 1.00 78.94 83 SER A O 1
ATOM 622 N N . LEU A 1 84 ? 14.240 -7.089 -0.941 1.00 77.44 84 LEU A N 1
ATOM 623 C CA . LEU A 1 84 ? 14.201 -8.422 -0.322 1.00 77.44 84 LEU A CA 1
ATOM 624 C C . LEU A 1 84 ? 12.918 -8.668 0.484 1.00 77.44 84 LEU A C 1
ATOM 626 O O . LEU A 1 84 ? 12.510 -9.814 0.643 1.00 77.44 84 LEU A O 1
ATOM 630 N N . VAL A 1 85 ? 12.252 -7.610 0.961 1.00 74.44 85 VAL A N 1
ATOM 631 C CA . VAL A 1 85 ? 10.984 -7.732 1.694 1.00 74.44 85 VAL A CA 1
ATOM 632 C C . VAL A 1 85 ? 9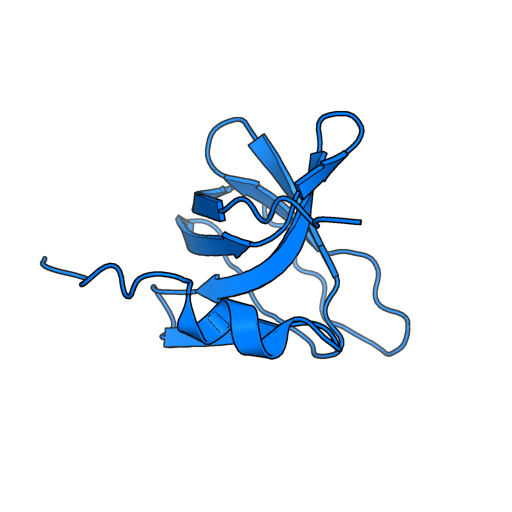.866 -8.213 0.773 1.00 74.44 85 VAL A C 1
ATOM 634 O O . VAL A 1 85 ? 8.986 -8.930 1.234 1.00 74.44 85 VAL A O 1
ATOM 637 N N . LEU A 1 86 ? 9.928 -7.917 -0.530 1.00 70.31 86 LEU A N 1
ATOM 638 C CA . LEU A 1 86 ? 8.951 -8.413 -1.506 1.00 70.31 86 LEU A CA 1
ATOM 639 C C . LEU A 1 86 ? 8.913 -9.945 -1.570 1.00 70.31 86 LEU A C 1
ATOM 641 O O . LEU A 1 86 ? 7.850 -10.509 -1.794 1.00 70.31 86 LEU A O 1
ATOM 645 N N . LEU A 1 87 ? 10.043 -10.615 -1.317 1.00 69.12 87 LEU A N 1
ATOM 646 C CA . LEU A 1 87 ? 10.116 -12.081 -1.260 1.00 69.12 87 LEU A CA 1
ATOM 647 C C . LEU A 1 87 ? 9.442 -12.655 -0.006 1.00 69.12 87 LEU A C 1
ATOM 649 O O . LEU A 1 87 ? 9.068 -13.823 0.013 1.00 69.12 87 LEU A O 1
ATOM 653 N N . ALA A 1 88 ? 9.314 -11.840 1.044 1.00 67.06 88 ALA A N 1
ATOM 654 C CA . ALA A 1 88 ? 8.733 -12.219 2.327 1.00 67.06 88 ALA A CA 1
ATOM 655 C C . ALA A 1 88 ? 7.263 -11.798 2.474 1.00 67.06 88 ALA A C 1
ATOM 657 O O . ALA A 1 88 ? 6.606 -12.247 3.412 1.00 67.06 88 ALA A O 1
ATOM 658 N N . ILE A 1 89 ? 6.736 -10.947 1.582 1.00 65.38 89 ILE A N 1
ATOM 659 C CA . ILE A 1 89 ? 5.299 -10.666 1.524 1.00 65.38 89 ILE A CA 1
ATOM 660 C C . ILE A 1 89 ? 4.630 -11.939 0.993 1.00 65.38 89 ILE A C 1
ATOM 662 O O . ILE A 1 89 ? 4.848 -12.277 -0.175 1.00 65.38 89 ILE A O 1
ATOM 666 N N . PRO A 1 90 ? 3.849 -12.670 1.816 1.00 58.91 90 PRO A N 1
ATOM 667 C CA . PRO A 1 90 ? 3.221 -13.896 1.360 1.00 58.91 90 PRO A CA 1
ATOM 668 C C . PRO A 1 90 ? 2.369 -13.588 0.129 1.00 58.91 90 PRO A C 1
ATOM 670 O O . PRO A 1 90 ? 1.596 -12.627 0.114 1.00 58.91 90 PRO A O 1
ATOM 673 N N . LEU A 1 91 ? 2.525 -14.405 -0.915 1.00 55.56 91 LEU A N 1
ATO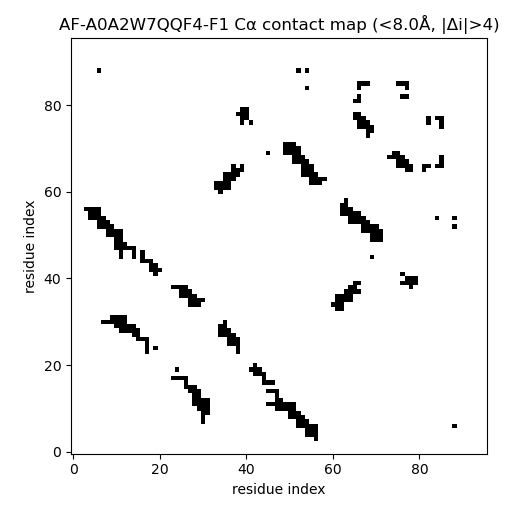M 674 C CA . LEU A 1 91 ? 1.524 -14.534 -1.965 1.00 55.56 91 LEU A CA 1
ATOM 675 C C . LEU A 1 91 ? 0.230 -14.911 -1.248 1.00 55.56 91 LEU A C 1
ATOM 677 O O . LEU A 1 91 ? 0.093 -16.053 -0.826 1.00 55.56 91 LEU A O 1
ATOM 681 N N . ILE A 1 92 ? -0.675 -13.958 -1.035 1.00 51.44 92 ILE A N 1
ATOM 682 C CA . ILE A 1 92 ? -2.039 -14.297 -0.644 1.00 51.44 92 ILE A CA 1
ATOM 683 C C . ILE A 1 92 ? -2.646 -14.855 -1.927 1.00 51.44 92 ILE A C 1
ATOM 685 O O . ILE A 1 92 ? -2.831 -14.080 -2.871 1.00 51.44 92 ILE A O 1
ATOM 689 N N . PRO A 1 93 ? -2.869 -16.176 -2.043 1.00 41.94 93 PRO A N 1
ATOM 690 C CA . PRO A 1 93 ? -3.514 -16.688 -3.230 1.00 41.94 93 PRO A CA 1
ATOM 691 C C . PRO A 1 93 ? -4.916 -16.083 -3.285 1.00 41.94 93 PRO A C 1
ATOM 693 O O . PRO A 1 93 ? -5.690 -16.175 -2.330 1.00 41.94 93 PRO A O 1
ATOM 696 N N . LEU A 1 94 ? -5.221 -15.432 -4.404 1.00 43.72 94 LEU A N 1
ATOM 697 C CA . LEU A 1 94 ? -6.576 -15.044 -4.768 1.00 43.72 94 LEU A CA 1
ATOM 698 C C . LEU A 1 94 ? -7.347 -16.331 -5.095 1.00 43.72 94 LEU A C 1
ATOM 700 O O . LEU A 1 94 ? -7.541 -16.659 -6.258 1.00 43.72 94 LEU A O 1
ATOM 704 N N . PHE A 1 95 ? -7.719 -17.112 -4.081 1.00 39.53 95 PHE A N 1
ATOM 705 C CA . PHE A 1 95 ? -8.742 -18.137 -4.255 1.00 39.53 95 PHE A CA 1
ATOM 706 C C . PHE A 1 95 ? -10.098 -17.448 -4.114 1.00 39.53 95 PHE A C 1
ATOM 708 O O . PHE A 1 95 ? -10.539 -17.138 -3.006 1.00 39.53 95 PHE A O 1
ATOM 715 N N . GLY A 1 96 ? -10.698 -17.158 -5.266 1.00 36.69 96 GLY A N 1
ATOM 716 C CA . GLY A 1 96 ? -12.112 -16.859 -5.457 1.00 36.69 96 GLY A CA 1
ATOM 717 C C . GLY A 1 96 ? -12.683 -17.865 -6.439 1.00 36.69 96 GLY A C 1
ATOM 718 O O . GLY A 1 96 ? -11.975 -18.148 -7.432 1.00 36.69 96 GLY A O 1
#

Solvent-accessible surface area (backbone atoms only — not comparable to full-atom values): 5734 Å² total; per-residue (Å²): 134,85,80,75,76,42,76,52,71,41,42,32,38,80,56,58,83,50,83,59,55,97,84,56,75,61,38,45,33,22,41,78,92,44,42,34,37,36,55,55,87,61,71,67,89,74,52,67,66,34,40,34,41,34,33,29,44,79,53,97,84,30,36,44,28,38,28,42,34,34,68,75,75,74,46,69,56,46,16,92,93,33,61,74,52,63,77,67,53,74,82,73,76,86,84,124

Radius of gyration: 12.55 Å; Cα contacts (8 Å, |Δi|>4): 196; chains: 1; bounding box: 32×33×26 Å

Organism: NCBI:txid402884